Protein AF-A0A954ZF21-F1 (afdb_monomer_lite)

Sequence (123 aa):
MDEPILGNPDEYPSDAVLRRHLGRAM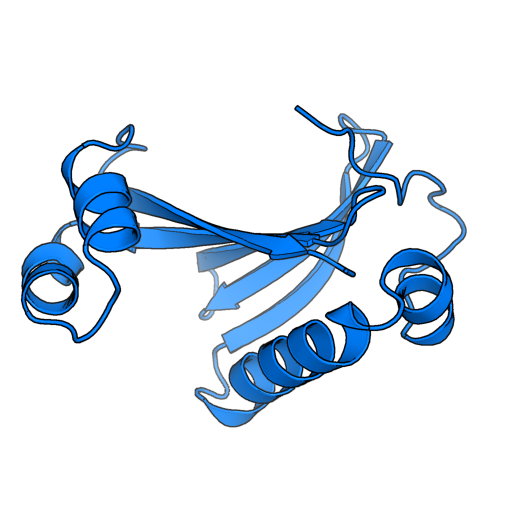ASWQALMKLIDEHDPALTGEWRYYKDGKRWLYKANHKKLTVCWATIYPRGFKTTCYFPDRAEKAIVDSALPKTYVDQYLRGPHFGKTRAITVDVRKL

Secondary structure (DSSP, 8-state):
-PPP----TTS---HHHHHHHHGGGHHHHHHHHHHHHHH-TTEEEEEEEETTTTEEEEEEEETTEEEEEEEEETTEEEEEEEEEGGGHHHHHTSSS-HHHHHHHHHSPPBTTEEEEEEEEE--

pLDDT: mean 93.99, std 5.17, range [56.22, 97.88]

Structure (mmCIF, N/CA/C/O backbone):
data_AF-A0A954ZF21-F1
#
_entry.id   AF-A0A954ZF21-F1
#
loop_
_atom_site.group_PDB
_atom_site.id
_atom_site.type_symbol
_atom_site.label_atom_id
_atom_site.label_alt_id
_atom_site.label_comp_id
_atom_site.label_asym_id
_atom_site.label_entity_id
_atom_site.label_seq_id
_atom_site.pdbx_PDB_ins_code
_atom_site.Cartn_x
_atom_site.Cartn_y
_atom_site.Cartn_z
_atom_site.occupancy
_atom_site.B_iso_or_equiv
_atom_site.auth_seq_id
_atom_site.auth_comp_id
_atom_site.auth_asym_id
_atom_site.auth_atom_id
_atom_site.pdbx_PDB_model_num
ATOM 1 N N . MET A 1 1 ? 4.849 -16.495 -0.221 1.00 56.22 1 MET A N 1
ATOM 2 C CA . MET A 1 1 ? 4.228 -15.187 -0.520 1.00 56.22 1 MET A CA 1
ATOM 3 C C . MET A 1 1 ? 4.908 -14.694 -1.779 1.00 56.22 1 MET A C 1
ATOM 5 O O . MET A 1 1 ? 6.127 -14.721 -1.785 1.00 56.22 1 MET A O 1
ATOM 9 N N . ASP A 1 2 ? 4.170 -14.347 -2.833 1.00 73.69 2 ASP A N 1
ATOM 10 C CA . ASP A 1 2 ? 4.808 -13.881 -4.071 1.00 73.69 2 ASP A CA 1
ATOM 11 C C . ASP A 1 2 ? 5.618 -12.605 -3.804 1.00 73.69 2 ASP A C 1
ATOM 13 O O . ASP A 1 2 ? 5.126 -11.679 -3.150 1.00 73.69 2 ASP A O 1
ATOM 17 N N . GLU A 1 3 ? 6.863 -12.582 -4.275 1.00 84.94 3 GLU A N 1
ATOM 18 C CA . GLU A 1 3 ? 7.789 -11.479 -4.027 1.00 84.94 3 GLU A CA 1
ATOM 19 C C . GLU A 1 3 ? 7.431 -10.240 -4.863 1.00 84.94 3 GLU A C 1
ATOM 21 O O . GLU A 1 3 ? 7.031 -10.374 -6.024 1.00 84.94 3 GLU A O 1
ATOM 26 N N . PRO A 1 4 ? 7.567 -9.019 -4.308 1.00 91.00 4 PRO A N 1
ATOM 27 C CA . PRO A 1 4 ? 7.421 -7.798 -5.089 1.00 91.00 4 PRO A CA 1
ATOM 28 C C . PRO A 1 4 ? 8.439 -7.720 -6.234 1.00 91.00 4 PRO A C 1
ATOM 30 O O . PRO A 1 4 ? 9.605 -8.048 -6.041 1.00 91.00 4 PRO A O 1
ATOM 33 N N . ILE A 1 5 ? 8.013 -7.243 -7.406 1.00 94.81 5 ILE A N 1
ATOM 34 C CA . ILE A 1 5 ? 8.817 -7.305 -8.648 1.00 94.81 5 ILE A CA 1
ATOM 35 C C . ILE A 1 5 ? 9.439 -5.982 -9.088 1.00 94.81 5 ILE A C 1
ATOM 37 O O . ILE A 1 5 ? 10.242 -5.958 -10.016 1.00 94.81 5 ILE A O 1
ATOM 41 N N . LEU A 1 6 ? 9.099 -4.874 -8.433 1.00 96.50 6 LEU A N 1
ATOM 42 C CA . LEU A 1 6 ? 9.657 -3.561 -8.756 1.00 96.50 6 LEU A CA 1
ATOM 43 C C . LEU A 1 6 ? 10.969 -3.338 -7.995 1.00 96.50 6 LEU A C 1
ATOM 45 O O . LEU A 1 6 ? 11.004 -2.599 -7.014 1.00 96.50 6 LEU A O 1
ATOM 49 N N . GLY A 1 7 ? 12.028 -4.033 -8.411 1.00 95.75 7 GLY A N 1
ATOM 50 C CA . GLY A 1 7 ? 13.322 -4.044 -7.713 1.00 95.75 7 GLY A CA 1
ATOM 51 C C . GLY A 1 7 ? 14.385 -3.090 -8.262 1.00 95.75 7 GLY A C 1
ATOM 52 O O . GLY A 1 7 ? 15.377 -2.840 -7.587 1.00 95.75 7 GLY A O 1
ATOM 53 N N . ASN A 1 8 ? 14.205 -2.556 -9.473 1.00 96.12 8 ASN A N 1
ATOM 54 C CA . ASN A 1 8 ? 15.196 -1.685 -10.100 1.00 96.12 8 ASN A CA 1
ATOM 55 C C . ASN A 1 8 ? 15.074 -0.239 -9.566 1.00 96.12 8 ASN A C 1
ATOM 57 O O . ASN A 1 8 ? 14.065 0.407 -9.860 1.00 96.12 8 ASN A O 1
ATOM 61 N N . PRO A 1 9 ? 16.058 0.300 -8.817 1.00 96.25 9 PRO A N 1
ATOM 62 C CA . PRO A 1 9 ? 16.011 1.681 -8.325 1.00 96.25 9 PRO A CA 1
ATOM 63 C C . PRO A 1 9 ? 16.017 2.730 -9.444 1.00 96.25 9 PRO A C 1
ATOM 65 O O . PRO A 1 9 ? 15.541 3.838 -9.218 1.00 96.25 9 PRO A O 1
ATOM 68 N N . ASP A 1 10 ? 16.504 2.382 -10.637 1.00 97.12 10 ASP A N 1
ATOM 69 C CA . ASP A 1 10 ? 16.615 3.303 -11.773 1.00 97.12 10 ASP A CA 1
ATOM 70 C C . ASP A 1 10 ? 15.371 3.280 -12.683 1.00 97.12 10 ASP A C 1
ATOM 72 O O . ASP A 1 10 ? 15.243 4.101 -13.590 1.00 97.12 10 ASP A O 1
ATOM 76 N N . GLU A 1 11 ? 14.417 2.371 -12.442 1.00 97.31 11 GLU A N 1
ATOM 77 C CA . GLU A 1 11 ? 13.139 2.319 -13.162 1.00 97.31 11 GLU A CA 1
ATOM 78 C C . GLU A 1 11 ? 11.997 2.775 -12.245 1.00 97.31 11 GLU A C 1
ATOM 80 O O . GLU A 1 11 ? 11.433 1.996 -11.475 1.00 97.31 11 GLU A O 1
ATOM 85 N N . TYR A 1 12 ? 11.648 4.062 -12.328 1.00 97.81 12 TYR A N 1
ATOM 86 C CA . TYR A 1 12 ? 10.526 4.616 -11.569 1.00 97.81 12 TYR A CA 1
ATOM 87 C C . TYR A 1 12 ? 9.203 3.927 -11.961 1.00 97.81 12 TYR A C 1
ATOM 89 O O . TYR A 1 12 ? 8.937 3.838 -13.164 1.00 97.81 12 TYR A O 1
ATOM 97 N N . PRO A 1 13 ? 8.333 3.518 -11.010 1.00 97.81 13 PRO A N 1
ATOM 98 C CA . PRO A 1 13 ? 7.058 2.830 -11.276 1.00 97.81 13 PRO A CA 1
ATOM 99 C C . PRO A 1 13 ? 5.967 3.689 -11.947 1.00 97.81 13 PRO A C 1
ATOM 101 O O . PRO A 1 13 ? 4.871 3.881 -11.423 1.00 97.81 13 PRO A O 1
ATOM 104 N N . SER A 1 14 ? 6.255 4.206 -13.136 1.00 96.81 14 SER A N 1
ATOM 105 C CA . SER A 1 14 ? 5.303 4.930 -13.977 1.00 96.81 14 SER A CA 1
ATOM 106 C C . SER A 1 14 ? 4.162 4.029 -14.455 1.00 96.81 14 SER A C 1
ATOM 108 O O . SER A 1 14 ? 4.298 2.807 -14.517 1.00 96.81 14 SER A O 1
ATOM 110 N N . ASP A 1 15 ? 3.068 4.626 -14.924 1.00 95.81 15 ASP A N 1
ATOM 111 C CA . ASP A 1 15 ? 1.952 3.902 -15.547 1.00 95.81 15 ASP A CA 1
ATOM 112 C C . ASP A 1 15 ? 2.393 2.939 -16.660 1.00 95.81 15 ASP A C 1
ATOM 114 O O . ASP A 1 15 ? 1.821 1.860 -16.816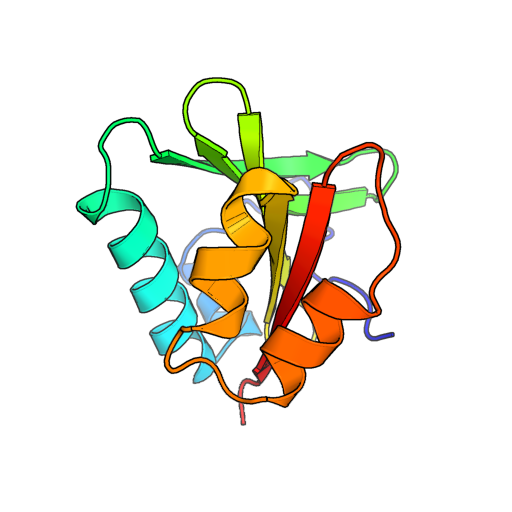 1.00 95.81 15 ASP A O 1
ATOM 118 N N . ALA A 1 16 ? 3.428 3.294 -17.426 1.00 96.00 16 ALA A N 1
ATOM 119 C CA . ALA A 1 16 ? 3.989 2.427 -18.457 1.00 96.00 16 ALA A CA 1
ATOM 120 C C . ALA A 1 16 ? 4.698 1.192 -17.868 1.00 96.00 16 ALA A C 1
ATOM 122 O O . ALA A 1 16 ? 4.596 0.100 -18.426 1.00 96.00 16 ALA A O 1
ATOM 123 N N . VAL A 1 17 ? 5.400 1.335 -16.738 1.00 97.06 17 VAL A N 1
ATOM 124 C CA . VAL A 1 17 ? 5.966 0.204 -15.976 1.00 97.06 17 VAL A CA 1
ATOM 125 C C . VAL A 1 17 ? 4.845 -0.652 -15.400 1.00 97.06 17 VAL A C 1
ATOM 127 O O . VAL A 1 17 ? 4.794 -1.857 -15.633 1.00 97.06 17 VAL A O 1
ATOM 130 N N . LEU A 1 18 ? 3.897 -0.030 -14.703 1.00 97.31 18 LEU A N 1
ATOM 131 C CA . LEU A 1 18 ? 2.816 -0.738 -14.024 1.00 97.31 18 LEU A CA 1
ATOM 132 C C . LEU A 1 18 ? 1.950 -1.528 -15.005 1.00 97.31 18 LEU A C 1
ATOM 134 O O . LEU A 1 18 ? 1.651 -2.690 -14.743 1.00 97.31 18 LEU A O 1
ATOM 138 N N . ARG A 1 19 ? 1.627 -0.966 -16.176 1.00 96.00 19 ARG A N 1
ATOM 139 C CA . ARG A 1 19 ? 0.843 -1.654 -17.212 1.00 96.00 19 ARG A CA 1
ATOM 140 C C . ARG A 1 19 ? 1.513 -2.942 -17.705 1.00 96.00 19 ARG A C 1
ATOM 142 O O . ARG A 1 19 ? 0.812 -3.933 -17.907 1.00 96.00 19 ARG A O 1
ATOM 149 N N . ARG A 1 20 ? 2.849 -2.964 -17.833 1.00 94.44 20 ARG A N 1
ATOM 150 C CA . ARG A 1 20 ? 3.622 -4.166 -18.218 1.00 94.44 20 ARG A CA 1
ATOM 151 C C . ARG A 1 20 ? 3.465 -5.302 -17.202 1.00 94.44 20 ARG A C 1
ATOM 153 O O . ARG A 1 20 ? 3.418 -6.469 -17.581 1.00 94.44 20 ARG A O 1
ATOM 160 N N . HIS A 1 21 ? 3.354 -4.968 -15.919 1.00 95.06 21 HIS A N 1
ATOM 161 C CA . HIS A 1 21 ? 3.265 -5.953 -14.842 1.00 95.06 21 HIS A CA 1
ATOM 162 C C . HIS A 1 21 ? 1.827 -6.353 -14.497 1.00 95.06 21 HIS A C 1
ATOM 164 O O . HIS A 1 21 ? 1.549 -7.539 -14.278 1.00 95.06 21 HIS A O 1
ATOM 170 N N . LEU A 1 22 ? 0.922 -5.374 -14.462 1.00 95.81 22 LEU A N 1
ATOM 171 C CA . LEU A 1 22 ? -0.440 -5.512 -13.956 1.00 95.81 22 LEU A CA 1
ATOM 172 C C . LEU A 1 22 ? -1.454 -5.964 -14.999 1.00 95.81 22 LEU A C 1
ATOM 174 O O . LEU A 1 22 ? -2.487 -6.486 -14.597 1.00 95.81 22 LEU A O 1
ATOM 178 N N . GLY A 1 23 ? -1.209 -5.790 -16.302 1.00 93.44 23 GLY A N 1
ATOM 179 C CA . GLY A 1 23 ? -2.177 -6.180 -17.333 1.00 93.44 23 GLY A CA 1
ATOM 180 C C . GLY A 1 23 ? -3.591 -5.670 -17.017 1.00 93.44 23 GLY A C 1
ATOM 181 O O . GLY A 1 23 ? -3.792 -4.472 -16.821 1.00 93.44 23 GLY A O 1
ATOM 182 N N . ARG A 1 24 ? -4.565 -6.583 -16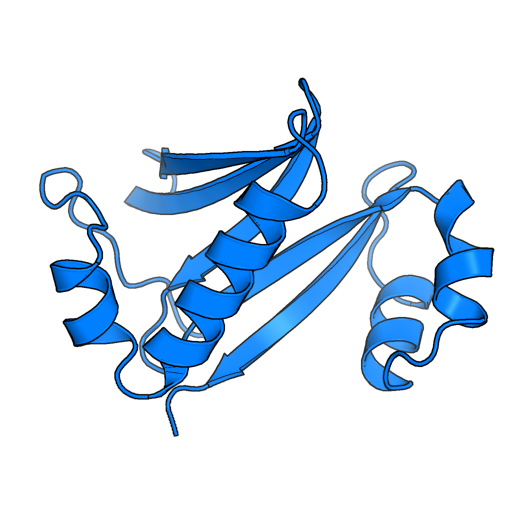.891 1.00 93.38 24 ARG A N 1
ATOM 183 C CA . ARG A 1 24 ? -5.968 -6.261 -16.557 1.00 93.38 24 ARG A CA 1
ATOM 184 C C . ARG A 1 24 ? -6.152 -5.594 -15.191 1.00 93.38 24 ARG A C 1
ATOM 186 O O . ARG A 1 24 ? -7.020 -4.737 -15.054 1.00 93.38 24 ARG A O 1
ATOM 193 N N . ALA A 1 25 ? -5.306 -5.911 -14.208 1.00 96.31 25 ALA A N 1
ATOM 194 C CA . ALA A 1 25 ? -5.359 -5.277 -12.888 1.00 96.31 25 ALA A CA 1
ATOM 195 C C . ALA A 1 25 ? -4.971 -3.788 -12.919 1.00 96.31 25 ALA A C 1
ATOM 197 O O . ALA A 1 25 ? -5.197 -3.087 -11.934 1.00 96.31 25 ALA A O 1
ATOM 198 N N . MET A 1 26 ? -4.433 -3.277 -14.037 1.00 97.06 26 MET A N 1
ATOM 199 C CA . MET A 1 26 ? -4.143 -1.850 -14.190 1.00 97.06 26 MET A CA 1
ATOM 200 C C . MET A 1 26 ? -5.406 -0.990 -14.035 1.00 97.06 26 MET A C 1
ATOM 202 O O . MET A 1 26 ? -5.329 0.091 -13.464 1.00 97.06 26 MET A O 1
ATOM 206 N N . ALA A 1 27 ? -6.576 -1.476 -14.466 1.00 96.44 27 ALA A N 1
ATOM 207 C CA . ALA A 1 27 ? -7.834 -0.748 -14.289 1.00 96.44 27 ALA A CA 1
ATOM 208 C C . ALA A 1 27 ? -8.184 -0.564 -12.801 1.00 96.44 27 ALA A C 1
ATOM 210 O O . ALA A 1 27 ? -8.530 0.533 -12.368 1.00 96.44 27 ALA A O 1
ATOM 211 N N . SER A 1 28 ? -8.029 -1.618 -11.993 1.00 97.25 28 SER A N 1
ATOM 212 C CA . SER A 1 28 ? -8.229 -1.549 -10.541 1.00 97.25 28 SER A CA 1
ATOM 213 C C . SER A 1 28 ? -7.181 -0.680 -9.849 1.00 97.25 28 SER A C 1
ATOM 215 O O . SER A 1 28 ? -7.503 0.020 -8.895 1.00 97.25 28 SER A O 1
ATOM 217 N N . TRP A 1 29 ? -5.939 -0.693 -10.340 1.00 97.38 29 TRP A N 1
ATOM 218 C CA . TRP A 1 29 ? -4.895 0.208 -9.858 1.00 97.38 29 TRP A CA 1
ATOM 219 C C . TRP A 1 29 ? -5.256 1.676 -10.110 1.00 97.38 29 TRP A C 1
ATOM 221 O O . TRP A 1 29 ? -5.223 2.483 -9.187 1.00 97.38 29 TRP A O 1
ATOM 231 N N . GLN A 1 30 ? -5.672 2.021 -11.329 1.00 96.38 30 GLN A N 1
ATOM 232 C CA . GLN A 1 30 ? -6.090 3.383 -11.667 1.00 96.38 30 GLN A CA 1
ATOM 233 C C . GLN A 1 30 ? -7.319 3.824 -10.866 1.00 96.38 30 GLN A C 1
ATOM 235 O O . GLN A 1 30 ? -7.374 4.967 -10.423 1.00 96.38 30 GLN A O 1
ATOM 240 N N . ALA A 1 31 ? -8.271 2.919 -10.617 1.00 95.50 31 ALA A N 1
ATOM 241 C CA . ALA A 1 31 ? -9.408 3.199 -9.745 1.00 95.50 31 ALA A CA 1
ATOM 242 C C . ALA A 1 31 ? -8.974 3.496 -8.298 1.00 95.50 31 ALA A C 1
ATOM 244 O O . ALA A 1 31 ? -9.519 4.405 -7.677 1.00 95.50 31 ALA A O 1
ATOM 245 N N . LEU A 1 32 ? -7.971 2.778 -7.775 1.00 94.25 32 LEU A N 1
ATOM 246 C CA . LEU A 1 32 ? -7.388 3.063 -6.462 1.00 94.25 32 LEU A CA 1
ATOM 247 C C . LEU A 1 32 ? -6.698 4.435 -6.431 1.00 94.25 32 LEU A C 1
ATOM 249 O O . LEU A 1 32 ? -6.906 5.179 -5.479 1.00 94.25 32 LEU A O 1
ATOM 253 N N . MET A 1 33 ? -5.907 4.780 -7.454 1.00 94.56 33 MET A N 1
ATOM 254 C CA . MET A 1 33 ? -5.249 6.095 -7.531 1.00 94.56 33 MET A CA 1
ATOM 255 C C . MET A 1 33 ? -6.283 7.221 -7.585 1.00 94.56 33 MET A C 1
ATOM 257 O O . MET A 1 33 ? -6.209 8.158 -6.802 1.00 94.56 33 MET A O 1
ATOM 261 N N . LYS A 1 34 ? -7.316 7.067 -8.421 1.00 93.50 34 LYS A N 1
ATOM 262 C CA . LYS A 1 34 ? -8.423 8.022 -8.518 1.00 93.50 34 LYS A CA 1
ATOM 263 C C . LYS A 1 34 ? -9.148 8.202 -7.182 1.00 93.50 34 LYS A C 1
ATOM 265 O O . LYS A 1 34 ? -9.435 9.325 -6.793 1.00 93.50 34 LYS A O 1
ATOM 270 N N . LEU A 1 35 ? -9.411 7.110 -6.459 1.00 90.62 35 LEU A N 1
ATOM 271 C CA . LEU A 1 35 ? -10.010 7.177 -5.124 1.00 90.62 35 LEU A CA 1
ATOM 272 C C . LEU A 1 35 ? -9.117 7.955 -4.148 1.00 90.62 35 LEU A C 1
ATOM 274 O O . LEU A 1 35 ? -9.625 8.742 -3.360 1.00 90.62 35 LEU A O 1
ATOM 278 N N . ILE A 1 36 ? -7.803 7.733 -4.193 1.00 90.56 36 ILE A N 1
ATOM 279 C CA . ILE A 1 36 ? -6.844 8.451 -3.347 1.00 90.56 36 ILE A CA 1
ATOM 280 C C . ILE A 1 36 ? -6.865 9.951 -3.655 1.00 90.56 36 ILE A C 1
ATOM 282 O O . ILE A 1 36 ? -6.948 10.746 -2.723 1.00 90.56 36 ILE A O 1
ATOM 286 N N . ASP A 1 37 ? -6.857 10.315 -4.937 1.00 87.81 37 ASP A N 1
ATOM 287 C CA . ASP A 1 37 ? -6.791 11.707 -5.385 1.00 87.81 37 ASP A CA 1
ATOM 288 C C . ASP A 1 37 ? -8.108 12.477 -5.159 1.00 87.81 37 ASP A C 1
ATOM 290 O O . ASP A 1 37 ? -8.085 13.670 -4.860 1.00 87.81 37 ASP A O 1
ATOM 294 N N . GLU A 1 38 ? -9.265 11.820 -5.296 1.00 90.75 38 GLU A N 1
ATOM 295 C CA . GLU A 1 38 ? -10.579 12.484 -5.245 1.00 90.75 38 GLU A CA 1
ATOM 296 C C . GLU A 1 38 ? -11.228 12.498 -3.854 1.00 90.75 38 GLU A C 1
ATOM 298 O O . GLU A 1 38 ? -12.125 13.306 -3.611 1.00 90.75 38 GLU A O 1
ATOM 303 N N . HIS A 1 39 ? -10.836 11.603 -2.939 1.00 85.44 39 HIS A N 1
ATOM 304 C CA . HIS A 1 39 ? -11.590 11.406 -1.696 1.00 85.44 39 HIS A CA 1
ATOM 305 C C . HIS A 1 39 ? -11.308 12.458 -0.617 1.00 85.44 39 HIS A C 1
ATOM 307 O O . HIS A 1 39 ? -12.233 12.931 0.042 1.00 85.44 39 HIS A O 1
ATOM 313 N N . ASP A 1 40 ? -10.042 12.813 -0.409 1.00 86.50 40 ASP A N 1
ATOM 314 C CA . ASP A 1 40 ? -9.629 13.805 0.586 1.00 86.50 40 ASP A CA 1
ATOM 315 C C . ASP A 1 40 ? -8.331 14.474 0.107 1.00 86.50 40 ASP A C 1
ATOM 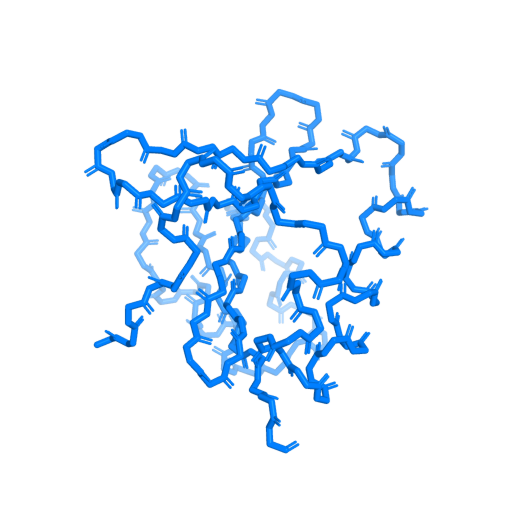317 O O . ASP A 1 40 ? -7.340 13.770 -0.062 1.00 86.50 40 ASP A O 1
ATOM 321 N N . PRO A 1 41 ? -8.270 15.811 -0.051 1.00 87.81 41 PRO A N 1
ATOM 322 C CA . PRO A 1 41 ? -7.040 16.514 -0.431 1.00 87.81 41 PRO A CA 1
ATOM 323 C C . PRO A 1 41 ? -5.850 16.277 0.515 1.00 87.81 41 PRO A C 1
ATOM 325 O O . PRO A 1 41 ? -4.701 16.534 0.158 1.00 87.81 41 PRO A O 1
ATOM 328 N N . ALA A 1 42 ? -6.106 15.835 1.750 1.00 91.69 42 ALA A N 1
ATOM 329 C CA . ALA A 1 42 ? -5.074 15.463 2.711 1.00 91.69 42 ALA A CA 1
ATOM 330 C C . ALA A 1 42 ? -4.556 14.027 2.532 1.00 91.69 42 ALA A C 1
ATOM 332 O O . ALA A 1 42 ? -3.570 13.662 3.185 1.00 91.69 42 ALA A O 1
ATOM 333 N N . LEU A 1 43 ? -5.215 13.215 1.705 1.00 92.88 43 LEU A N 1
ATOM 334 C CA . LEU A 1 43 ? -4.767 11.896 1.295 1.00 92.88 43 LEU A CA 1
ATOM 335 C C . LEU A 1 43 ? -3.874 12.048 0.061 1.00 92.88 43 LEU A C 1
ATOM 337 O O . LEU A 1 43 ? -4.300 12.519 -0.985 1.00 92.88 43 LEU A O 1
ATOM 341 N N . THR A 1 44 ? -2.609 11.674 0.192 1.00 93.25 44 THR A N 1
ATOM 342 C CA . THR A 1 44 ? -1.631 11.756 -0.895 1.00 93.25 44 THR A CA 1
ATOM 343 C C . THR A 1 44 ? -0.916 10.433 -1.053 1.00 93.25 44 THR A C 1
ATOM 345 O O . THR A 1 44 ? -0.753 9.680 -0.088 1.00 93.25 44 THR A O 1
ATOM 348 N N . GLY A 1 45 ? -0.469 10.142 -2.270 1.00 93.56 45 GLY A N 1
ATOM 349 C CA . GLY A 1 45 ? 0.268 8.926 -2.555 1.00 93.56 45 GLY A CA 1
ATOM 350 C C . GLY A 1 45 ? 1.574 9.167 -3.289 1.00 93.56 45 GLY A C 1
ATOM 351 O O . GLY A 1 45 ? 1.704 10.084 -4.094 1.00 93.56 45 GLY A O 1
ATOM 352 N N . GLU A 1 46 ? 2.564 8.337 -2.988 1.00 95.06 46 GLU A N 1
ATOM 353 C CA . GLU A 1 46 ? 3.903 8.433 -3.558 1.00 95.06 46 GLU A CA 1
ATOM 354 C C . GLU A 1 46 ? 4.545 7.049 -3.695 1.00 95.06 46 GLU A C 1
ATOM 356 O O . GLU A 1 46 ? 4.334 6.150 -2.878 1.00 95.06 46 GLU A O 1
ATOM 361 N N . TRP A 1 47 ? 5.388 6.891 -4.712 1.00 97.44 47 TRP A N 1
ATOM 362 C CA . TRP A 1 47 ? 6.304 5.760 -4.808 1.00 97.44 47 TRP A CA 1
ATOM 363 C C . TRP A 1 47 ? 7.575 6.050 -4.018 1.00 97.44 47 TRP A C 1
ATOM 365 O O . TRP A 1 47 ? 8.209 7.088 -4.207 1.00 97.44 47 TRP A O 1
ATOM 375 N N . ARG A 1 48 ? 7.985 5.107 -3.168 1.00 96.94 48 ARG A N 1
ATOM 376 C CA . ARG A 1 48 ? 9.256 5.166 -2.441 1.00 96.94 48 ARG A CA 1
ATOM 377 C C . ARG A 1 48 ? 10.074 3.908 -2.664 1.00 96.94 48 ARG A C 1
ATOM 379 O O . ARG A 1 48 ? 9.551 2.798 -2.579 1.00 96.94 48 ARG A O 1
ATOM 386 N N . TYR A 1 49 ? 1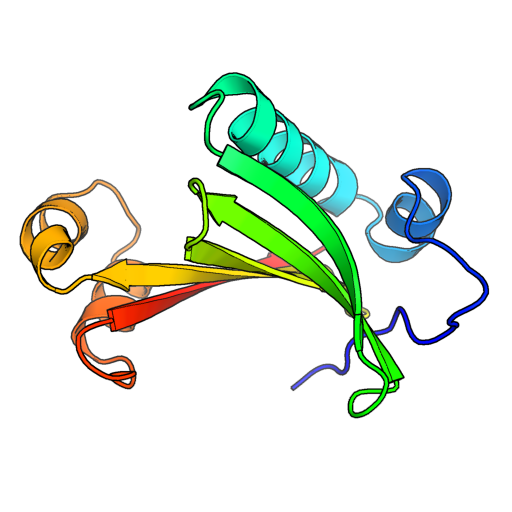1.368 4.094 -2.905 1.00 97.12 49 TYR A N 1
ATOM 387 C CA . TYR A 1 49 ? 12.321 2.997 -2.979 1.00 97.12 49 TYR A CA 1
ATOM 388 C C . TYR A 1 49 ? 12.901 2.693 -1.595 1.00 97.12 49 TYR A C 1
ATOM 390 O O . TYR A 1 49 ? 13.519 3.546 -0.955 1.00 97.12 49 TYR A O 1
ATOM 398 N N . TYR A 1 50 ? 12.709 1.459 -1.144 1.00 94.62 50 TYR A N 1
ATOM 399 C CA . TYR A 1 50 ? 13.194 0.939 0.128 1.00 94.62 50 TYR A CA 1
ATOM 400 C C . TYR A 1 50 ? 14.507 0.195 -0.097 1.00 94.62 50 TYR A C 1
ATOM 402 O O . TYR A 1 50 ? 14.535 -0.814 -0.800 1.00 94.62 50 TYR A O 1
ATOM 410 N N . LYS A 1 51 ? 15.608 0.705 0.471 1.00 94.31 51 LYS A N 1
ATOM 411 C CA . LYS A 1 51 ? 16.963 0.155 0.263 1.00 94.31 51 LYS A CA 1
ATOM 412 C C . LYS A 1 51 ? 17.168 -1.203 0.935 1.00 94.31 51 LYS A C 1
ATOM 414 O O . LYS A 1 51 ? 17.857 -2.050 0.381 1.00 94.31 51 LYS A O 1
ATOM 419 N N . ASP A 1 52 ? 16.563 -1.398 2.100 1.00 91.31 52 ASP A N 1
ATOM 420 C CA . ASP A 1 52 ? 16.551 -2.649 2.864 1.00 91.31 52 ASP A CA 1
ATOM 421 C C . ASP A 1 52 ? 15.819 -3.763 2.106 1.00 91.31 52 ASP A C 1
ATOM 423 O O . ASP A 1 52 ? 16.330 -4.871 1.965 1.00 91.31 52 ASP A O 1
ATOM 427 N N . GLY A 1 53 ? 14.657 -3.443 1.536 1.00 88.31 53 GLY A N 1
ATOM 428 C CA . GLY A 1 53 ? 13.886 -4.363 0.707 1.00 88.31 53 GLY A CA 1
ATOM 429 C C . GLY A 1 53 ? 14.352 -4.447 -0.748 1.00 88.31 53 GLY A C 1
ATOM 430 O O . GLY A 1 53 ? 13.879 -5.335 -1.459 1.00 88.31 53 GLY A O 1
ATOM 431 N N . LYS A 1 54 ? 15.217 -3.524 -1.194 1.00 94.44 54 LYS A N 1
ATOM 432 C CA . LYS A 1 54 ? 15.574 -3.267 -2.602 1.00 94.44 54 LYS A CA 1
ATOM 433 C C . LYS A 1 54 ? 14.351 -3.264 -3.522 1.00 94.44 54 LYS A C 1
ATOM 435 O O . LYS A 1 54 ? 14.285 -4.015 -4.491 1.00 94.44 54 LYS A O 1
ATOM 440 N N . ARG A 1 55 ? 13.327 -2.494 -3.144 1.00 95.75 55 ARG A N 1
ATOM 441 C CA . ARG A 1 55 ? 12.038 -2.495 -3.847 1.00 95.75 55 ARG A CA 1
ATOM 442 C C . ARG A 1 55 ? 11.315 -1.165 -3.772 1.00 95.75 55 ARG A C 1
ATOM 444 O O . ARG A 1 55 ? 11.363 -0.475 -2.754 1.00 95.75 55 ARG A O 1
ATOM 451 N N . TRP A 1 56 ? 10.571 -0.866 -4.823 1.00 97.81 56 TRP A N 1
ATOM 452 C CA . TRP A 1 56 ? 9.572 0.187 -4.823 1.00 97.81 56 TRP A CA 1
ATOM 453 C C . TRP A 1 56 ? 8.301 -0.269 -4.115 1.00 97.81 56 TRP A C 1
ATOM 455 O O . TRP A 1 56 ? 7.759 -1.337 -4.406 1.00 97.81 56 TRP A O 1
ATOM 465 N N . LEU A 1 57 ? 7.808 0.576 -3.214 1.00 97.00 57 LEU A N 1
ATOM 466 C CA . LEU A 1 57 ? 6.507 0.444 -2.573 1.00 97.00 57 LEU A CA 1
ATOM 467 C C . LEU A 1 57 ? 5.720 1.726 -2.800 1.00 97.00 57 LEU A C 1
ATOM 469 O O . LEU A 1 57 ? 6.268 2.827 -2.694 1.00 97.00 57 LEU A O 1
ATOM 473 N N . TYR A 1 58 ? 4.435 1.577 -3.085 1.00 97.44 58 TYR A N 1
ATOM 474 C CA . TYR A 1 58 ? 3.535 2.712 -3.093 1.00 97.44 58 TYR A CA 1
ATOM 475 C C . TYR A 1 58 ? 3.051 2.959 -1.673 1.00 97.44 58 TYR A C 1
ATOM 477 O O . TYR A 1 58 ? 2.718 2.022 -0.942 1.00 97.44 58 TYR A O 1
ATOM 485 N N . LYS A 1 59 ? 3.015 4.225 -1.290 1.00 95.81 59 LYS A N 1
ATOM 486 C CA . LYS A 1 59 ? 2.675 4.682 0.044 1.00 95.81 59 LYS A CA 1
ATOM 487 C C . LYS A 1 59 ? 1.568 5.716 -0.060 1.00 95.81 59 LYS A C 1
ATOM 489 O O . LYS A 1 59 ? 1.785 6.751 -0.675 1.00 95.81 59 LYS A O 1
ATOM 494 N N . ALA A 1 60 ? 0.434 5.466 0.586 1.00 95.81 60 ALA A N 1
ATOM 495 C CA . ALA A 1 60 ? -0.623 6.454 0.769 1.00 95.81 60 ALA A CA 1
ATOM 496 C C . ALA A 1 60 ? -0.570 7.010 2.197 1.00 95.81 60 ALA A C 1
ATOM 498 O O . ALA A 1 60 ? -0.566 6.251 3.175 1.00 95.81 60 ALA A O 1
ATOM 499 N N . ASN A 1 61 ? -0.537 8.332 2.328 1.00 94.88 61 ASN A N 1
ATOM 500 C CA . ASN A 1 61 ? -0.525 9.037 3.601 1.00 94.88 61 ASN A CA 1
ATOM 501 C C . ASN A 1 61 ? -1.752 9.934 3.730 1.00 94.88 61 ASN A C 1
ATOM 503 O O . ASN A 1 61 ? -2.063 10.689 2.820 1.00 94.88 61 ASN A O 1
ATOM 507 N N . HIS A 1 62 ? -2.383 9.924 4.900 1.00 93.00 62 HIS A N 1
ATOM 508 C CA . HIS A 1 62 ? -3.281 10.987 5.325 1.00 93.00 62 HIS A CA 1
ATOM 509 C C . HIS A 1 62 ? -2.497 11.960 6.204 1.00 93.00 62 HIS A C 1
ATOM 511 O O . HIS A 1 62 ? -2.062 11.614 7.310 1.00 93.00 62 HIS A O 1
ATOM 517 N N . LYS A 1 63 ? -2.247 13.172 5.703 1.00 91.31 63 LYS A N 1
ATOM 518 C CA . LYS A 1 63 ? -1.323 14.138 6.320 1.00 91.31 63 LYS A CA 1
ATOM 519 C C . LYS A 1 63 ? 0.060 13.504 6.556 1.00 91.31 63 LYS A C 1
ATOM 521 O O . LYS A 1 63 ? 0.799 13.245 5.616 1.00 91.31 63 LYS A O 1
ATOM 526 N N . LYS A 1 64 ? 0.430 13.254 7.818 1.00 89.25 64 LYS A N 1
ATOM 527 C CA . LYS A 1 64 ? 1.719 12.649 8.209 1.00 89.25 64 LYS A CA 1
ATOM 528 C C . LYS A 1 64 ? 1.624 11.145 8.491 1.00 89.25 64 LYS A C 1
ATOM 530 O O . LYS A 1 64 ? 2.646 10.518 8.754 1.00 89.25 64 LYS A O 1
ATOM 535 N N . LEU A 1 65 ? 0.418 10.578 8.481 1.00 90.94 65 LEU A N 1
ATOM 536 C CA . LEU A 1 65 ? 0.165 9.191 8.854 1.00 90.94 65 LEU A CA 1
ATOM 537 C C . LEU A 1 65 ? 0.046 8.326 7.612 1.00 90.94 65 LEU A C 1
ATOM 539 O O . LEU A 1 65 ? -0.740 8.617 6.720 1.00 90.94 65 LEU A O 1
ATOM 543 N N . THR A 1 66 ? 0.792 7.233 7.575 1.00 92.88 66 THR A N 1
ATOM 544 C CA . THR A 1 66 ? 0.665 6.245 6.506 1.00 92.88 66 THR A CA 1
ATOM 545 C C . THR A 1 66 ? -0.570 5.403 6.735 1.00 92.88 66 THR A C 1
ATOM 547 O O . THR A 1 66 ? -0.666 4.716 7.749 1.00 92.88 66 THR A O 1
ATOM 550 N N . VAL A 1 67 ? -1.505 5.470 5.794 1.00 93.75 67 VAL A N 1
ATOM 551 C CA . VAL A 1 67 ? -2.786 4.767 5.892 1.00 93.75 67 VAL A CA 1
ATOM 552 C C . VAL A 1 67 ? -2.817 3.524 5.027 1.00 93.75 67 VAL A C 1
ATOM 554 O O . VAL A 1 67 ? -3.458 2.564 5.432 1.00 93.75 67 VAL A O 1
ATOM 557 N N . CYS A 1 68 ? -2.086 3.485 3.908 1.00 95.50 68 CYS A N 1
ATOM 558 C CA . CYS A 1 68 ? -1.961 2.273 3.105 1.00 95.50 68 CYS A CA 1
ATOM 559 C C . CYS A 1 68 ? -0.571 2.119 2.478 1.00 95.50 68 CYS A C 1
ATOM 561 O O . CYS A 1 68 ? 0.095 3.102 2.148 1.00 95.50 68 CYS A O 1
ATOM 563 N N . TRP A 1 69 ? -0.178 0.871 2.243 1.00 95.88 69 TRP A N 1
ATOM 564 C CA . TRP A 1 69 ? 0.879 0.505 1.300 1.00 95.88 69 TRP A CA 1
ATOM 565 C C . TRP A 1 69 ? 0.288 -0.237 0.116 1.00 95.88 69 TRP A C 1
ATOM 567 O O . TRP A 1 69 ? -0.756 -0.882 0.244 1.00 95.88 69 TRP A O 1
ATOM 577 N N . ALA A 1 70 ? 0.992 -0.225 -1.010 1.00 97.12 70 ALA A N 1
ATOM 578 C CA . ALA A 1 70 ? 0.778 -1.205 -2.057 1.00 97.12 70 ALA A CA 1
ATOM 579 C C . ALA A 1 70 ? 2.089 -1.744 -2.636 1.00 97.12 70 ALA A C 1
ATOM 581 O O . ALA A 1 70 ? 3.101 -1.044 -2.725 1.00 97.12 70 ALA A O 1
ATOM 582 N N . THR A 1 71 ? 2.055 -3.018 -3.018 1.00 96.38 71 THR A N 1
ATOM 583 C CA . THR A 1 71 ? 3.167 -3.748 -3.630 1.00 96.38 71 THR A CA 1
ATOM 584 C C . THR A 1 71 ? 2.702 -4.373 -4.937 1.00 96.38 71 THR A C 1
ATOM 586 O O . THR A 1 71 ? 1.604 -4.926 -5.011 1.00 96.38 71 THR A O 1
ATOM 589 N N . ILE A 1 72 ? 3.540 -4.314 -5.972 1.00 96.88 72 ILE A N 1
ATOM 590 C CA . ILE A 1 72 ? 3.292 -5.013 -7.240 1.00 96.88 72 ILE A CA 1
ATOM 591 C C . ILE A 1 72 ? 4.060 -6.325 -7.221 1.00 96.88 72 ILE A C 1
ATOM 593 O O . ILE A 1 72 ? 5.243 -6.340 -6.882 1.00 96.88 72 ILE A O 1
ATOM 597 N N . TYR A 1 73 ? 3.399 -7.410 -7.605 1.00 95.50 73 TYR A N 1
ATOM 598 C CA . TYR A 1 73 ? 3.954 -8.760 -7.627 1.00 95.50 73 TYR A CA 1
ATOM 599 C C . TYR A 1 73 ? 3.529 -9.481 -8.923 1.00 95.50 73 TYR A C 1
ATOM 601 O O . TYR A 1 73 ? 2.683 -8.966 -9.661 1.00 95.50 73 TYR A O 1
ATOM 609 N N . PRO A 1 74 ? 4.075 -10.668 -9.262 1.00 93.50 74 PRO A N 1
ATOM 610 C CA . PRO A 1 74 ? 3.868 -11.271 -10.576 1.00 93.50 74 PRO A CA 1
ATOM 611 C C . PRO A 1 74 ? 2.405 -11.482 -10.962 1.00 93.50 74 PRO A C 1
ATOM 613 O O . PRO A 1 74 ? 2.099 -11.446 -12.151 1.00 93.50 74 PRO A O 1
ATOM 616 N N . ARG A 1 75 ? 1.490 -11.689 -10.005 1.00 94.19 75 ARG A N 1
ATOM 617 C CA . ARG A 1 75 ? 0.073 -11.979 -10.290 1.00 94.19 75 ARG A CA 1
ATOM 618 C C . ARG A 1 75 ? -0.863 -10.792 -10.070 1.00 94.19 75 ARG A C 1
ATOM 620 O O . ARG A 1 75 ? -2.067 -10.974 -10.235 1.00 94.19 75 ARG A O 1
ATOM 627 N N . GLY A 1 76 ? -0.353 -9.602 -9.755 1.00 96.19 76 GLY A N 1
ATOM 628 C CA . GLY A 1 76 ? -1.175 -8.412 -9.542 1.00 96.19 76 GLY A CA 1
ATOM 629 C C . GLY A 1 76 ? -0.555 -7.436 -8.549 1.00 96.19 76 GLY A C 1
ATOM 630 O O . GLY A 1 76 ? 0.655 -7.216 -8.557 1.00 96.19 76 GLY A O 1
ATOM 631 N N . PHE A 1 77 ? -1.379 -6.852 -7.685 1.00 97.12 77 PHE A N 1
ATOM 632 C CA . PHE A 1 77 ? -0.904 -6.017 -6.588 1.00 97.12 77 PHE A CA 1
ATOM 633 C C . PHE A 1 77 ? -1.633 -6.330 -5.291 1.00 97.12 77 PHE A C 1
ATOM 635 O O . PHE A 1 77 ? -2.779 -6.776 -5.287 1.00 97.12 77 PHE A O 1
ATOM 642 N N . LYS A 1 78 ? -0.957 -6.078 -4.175 1.00 96.69 78 LYS A N 1
ATOM 643 C CA . LYS A 1 78 ? -1.576 -6.095 -2.853 1.00 96.69 78 LYS A CA 1
ATOM 644 C C . LYS A 1 78 ? -1.596 -4.688 -2.320 1.00 96.69 78 LYS A C 1
ATOM 646 O O . LYS A 1 78 ? -0.608 -3.975 -2.466 1.0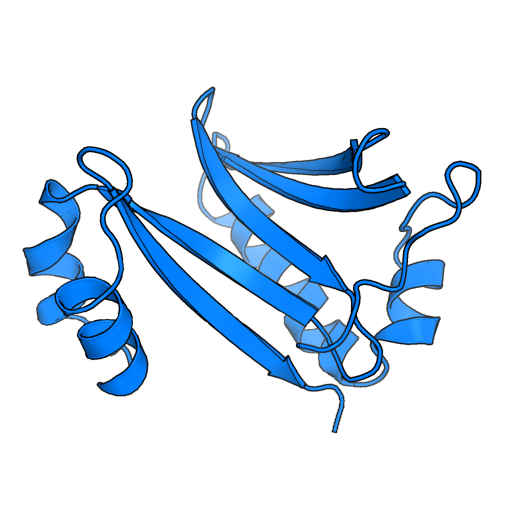0 96.69 78 LYS A O 1
ATOM 651 N N . THR A 1 79 ? -2.688 -4.309 -1.677 1.00 96.75 79 THR A N 1
ATOM 652 C CA . THR A 1 79 ? -2.736 -3.094 -0.873 1.00 96.75 79 THR A CA 1
ATOM 653 C C . THR A 1 79 ? -3.132 -3.435 0.550 1.00 96.75 79 THR A C 1
ATOM 655 O O . THR A 1 79 ? -4.067 -4.200 0.775 1.00 96.75 79 THR A O 1
ATOM 658 N N . THR A 1 80 ? -2.382 -2.904 1.506 1.00 96.31 80 THR A N 1
ATOM 659 C CA . THR A 1 80 ? -2.618 -3.086 2.935 1.00 96.31 80 THR A CA 1
ATOM 660 C C . THR A 1 80 ? -2.930 -1.731 3.531 1.00 96.31 80 THR A C 1
ATOM 662 O O . THR A 1 80 ? -2.074 -0.852 3.489 1.00 96.31 80 THR A O 1
ATOM 665 N N . CYS A 1 81 ? -4.123 -1.575 4.095 1.00 95.44 81 CYS A N 1
ATOM 666 C CA . CYS A 1 81 ? -4.560 -0.353 4.757 1.00 95.44 81 CYS A CA 1
ATOM 667 C C . CYS A 1 81 ? -4.693 -0.565 6.265 1.00 95.44 81 CYS A C 1
ATOM 669 O O . CYS A 1 81 ? -5.171 -1.613 6.705 1.00 95.44 81 CYS A O 1
ATOM 671 N N . TYR A 1 82 ? -4.273 0.425 7.049 1.00 95.38 82 TYR A N 1
ATOM 672 C CA . TYR A 1 82 ? -4.264 0.389 8.508 1.00 95.38 82 TYR A CA 1
ATOM 673 C C . TYR A 1 82 ? -5.397 1.222 9.077 1.00 95.38 82 TYR A C 1
ATOM 675 O O . TYR A 1 82 ? -5.579 2.390 8.733 1.00 95.38 82 TYR A O 1
ATOM 683 N N . PHE A 1 83 ? -6.114 0.625 10.016 1.00 95.19 83 PHE A N 1
ATOM 684 C CA . PHE A 1 83 ? -7.271 1.215 10.653 1.00 95.19 83 PHE A CA 1
ATOM 685 C C . PHE A 1 83 ? -7.057 1.244 12.167 1.00 95.19 83 PHE A C 1
ATOM 687 O O . PHE A 1 83 ? -6.649 0.233 12.747 1.00 95.19 83 PHE A O 1
ATOM 694 N N . PRO A 1 84 ? -7.312 2.385 12.828 1.00 94.62 84 PRO A N 1
ATOM 695 C CA . PRO A 1 84 ? -7.236 2.466 14.279 1.00 94.62 84 PRO A CA 1
ATOM 696 C C . PRO A 1 84 ? -8.400 1.710 14.933 1.00 94.62 84 PRO A C 1
ATOM 698 O O . PRO A 1 84 ? -9.444 1.527 14.311 1.00 94.62 84 PRO A O 1
ATOM 701 N N . ASP A 1 85 ? -8.275 1.348 16.209 1.00 94.69 85 ASP A N 1
ATOM 702 C CA . ASP A 1 85 ? -9.336 0.624 16.939 1.00 94.69 85 ASP A CA 1
ATOM 703 C C . ASP A 1 85 ? -10.678 1.367 16.969 1.00 94.69 85 ASP A C 1
ATOM 705 O O . ASP A 1 85 ? -11.741 0.761 16.896 1.00 94.69 85 ASP A O 1
ATOM 709 N N . ARG A 1 86 ? -10.646 2.706 16.969 1.00 95.25 86 ARG A N 1
ATOM 710 C CA . ARG A 1 86 ? -11.861 3.534 16.878 1.00 95.25 86 ARG A CA 1
ATOM 711 C C . ARG A 1 86 ? -12.661 3.333 15.581 1.00 95.25 86 ARG A C 1
ATOM 713 O O . ARG A 1 86 ? -13.800 3.775 15.513 1.00 95.25 86 ARG A O 1
ATOM 720 N N . ALA A 1 87 ? -12.065 2.727 14.552 1.00 94.62 87 ALA A N 1
ATOM 721 C CA . ALA A 1 87 ? -12.740 2.401 13.300 1.00 94.62 87 ALA A CA 1
ATOM 722 C C . ALA A 1 87 ? -13.464 1.044 13.348 1.00 94.62 87 ALA A C 1
ATOM 724 O O . ALA A 1 87 ? -14.205 0.744 12.417 1.00 94.62 87 ALA A O 1
ATOM 725 N N . GLU A 1 88 ? -13.294 0.242 14.409 1.00 96.25 88 GLU A N 1
ATOM 726 C CA . GLU A 1 88 ? -13.841 -1.118 14.500 1.00 96.25 88 GLU A CA 1
ATOM 727 C C . GLU A 1 88 ? -15.342 -1.156 14.236 1.00 96.25 88 GLU A C 1
ATOM 729 O O . GLU A 1 88 ? -15.780 -1.888 13.354 1.00 96.25 88 GLU A O 1
ATOM 734 N N . LYS A 1 89 ? -16.121 -0.318 14.931 1.00 97.56 89 LYS A N 1
ATOM 735 C CA . LYS A 1 89 ? -17.575 -0.270 14.744 1.00 97.56 89 LYS A CA 1
ATOM 736 C C . LYS A 1 89 ? -17.947 0.017 13.285 1.00 97.56 89 LYS A C 1
ATOM 738 O O . LYS A 1 89 ? -18.787 -0.670 12.721 1.00 97.56 89 LYS A O 1
ATOM 743 N N . ALA A 1 90 ? -17.285 0.994 12.661 1.00 97.44 90 ALA A N 1
ATOM 744 C CA . ALA A 1 90 ? -17.541 1.352 11.268 1.00 97.44 90 ALA A CA 1
ATOM 745 C C . ALA A 1 90 ? -17.174 0.219 10.294 1.00 97.44 90 ALA A C 1
ATOM 747 O O . ALA A 1 90 ? -17.855 0.044 9.292 1.00 97.44 90 ALA A O 1
ATOM 748 N N . ILE A 1 91 ? -16.125 -0.556 10.587 1.00 97.06 91 ILE A N 1
ATOM 749 C CA . ILE A 1 91 ? -15.713 -1.710 9.776 1.00 97.06 91 ILE A CA 1
ATOM 750 C C . ILE A 1 91 ? -16.693 -2.876 9.949 1.00 97.06 91 ILE A C 1
ATOM 752 O O . ILE A 1 91 ? -17.094 -3.475 8.953 1.00 97.06 91 ILE A O 1
ATOM 756 N N . VAL A 1 92 ? -17.097 -3.185 11.183 1.00 97.06 92 VAL A N 1
ATOM 757 C CA . VAL A 1 92 ? -18.042 -4.273 11.491 1.00 97.06 92 VAL A CA 1
ATOM 758 C C . VAL A 1 92 ? -19.415 -4.014 10.875 1.00 97.06 92 VAL A C 1
ATOM 760 O O . VAL A 1 92 ? -20.008 -4.935 10.322 1.00 97.06 92 VAL A O 1
ATOM 763 N N . ASP A 1 93 ? -19.878 -2.764 10.906 1.00 97.88 93 ASP A N 1
ATOM 764 C CA . ASP A 1 93 ? -21.176 -2.366 10.350 1.00 97.88 93 ASP A CA 1
ATOM 765 C C . ASP A 1 93 ? -21.126 -2.082 8.834 1.00 97.88 93 ASP A C 1
ATOM 767 O O . ASP A 1 93 ? -22.134 -1.709 8.232 1.00 97.88 93 ASP A O 1
ATOM 771 N N . SER A 1 94 ? -19.953 -2.205 8.202 1.00 96.75 94 SER A N 1
ATOM 772 C CA . SER A 1 94 ? -19.783 -1.905 6.778 1.00 96.75 94 SER A CA 1
ATOM 773 C C . SER A 1 94 ? -20.339 -3.003 5.867 1.00 96.75 94 SER A C 1
ATOM 775 O O . SER A 1 94 ? -20.518 -4.154 6.257 1.00 96.75 94 SER A O 1
ATOM 777 N N . ALA A 1 95 ? -20.508 -2.667 4.587 1.00 97.00 95 ALA A N 1
ATOM 778 C CA . ALA A 1 95 ? -20.821 -3.631 3.532 1.00 97.00 95 ALA A CA 1
ATOM 779 C C . ALA A 1 95 ? -19.592 -4.431 3.043 1.00 97.00 95 ALA A C 1
ATOM 781 O O . ALA A 1 95 ? -19.649 -5.068 1.988 1.00 97.00 95 ALA A O 1
ATOM 782 N N . LEU A 1 96 ? -18.456 -4.377 3.753 1.00 95.25 96 LEU A N 1
ATOM 783 C CA . LEU A 1 96 ? -17.277 -5.143 3.365 1.00 95.25 96 LEU A CA 1
ATOM 784 C C . LEU A 1 96 ? -17.569 -6.648 3.447 1.00 95.25 96 LEU A C 1
ATOM 786 O O . LEU A 1 96 ? -18.193 -7.113 4.403 1.00 95.25 96 LEU A O 1
ATOM 790 N N . PRO A 1 97 ? -17.057 -7.446 2.494 1.00 97.12 97 PRO A N 1
ATOM 791 C CA . PRO A 1 97 ? -17.075 -8.893 2.613 1.00 97.12 97 PRO A CA 1
ATOM 792 C C . PRO A 1 97 ? -16.564 -9.360 3.979 1.00 97.12 97 PRO A C 1
ATOM 794 O O . PRO A 1 97 ? -15.528 -8.886 4.456 1.00 97.12 97 PRO A O 1
ATOM 797 N N . LYS A 1 98 ? -17.240 -10.356 4.571 1.00 96.62 98 LYS A N 1
ATOM 798 C CA . LYS A 1 98 ? -16.901 -10.896 5.900 1.00 96.62 98 LYS A CA 1
ATOM 799 C C . LYS A 1 98 ? -15.424 -11.276 6.028 1.00 96.62 98 LYS A C 1
ATOM 801 O O . LYS A 1 98 ? -14.847 -11.115 7.093 1.00 96.62 98 LYS A O 1
ATOM 806 N N . THR A 1 99 ? -14.786 -11.711 4.939 1.00 96.75 99 THR A N 1
ATOM 807 C CA . THR A 1 99 ? -13.347 -12.018 4.926 1.00 96.75 99 THR A CA 1
ATOM 808 C C . THR A 1 99 ? -12.462 -10.832 5.325 1.00 96.75 99 THR A C 1
ATOM 810 O O . THR A 1 99 ? -11.436 -11.054 5.959 1.00 96.75 99 THR A O 1
ATOM 813 N N . TYR A 1 100 ? -12.824 -9.592 4.982 1.00 97.44 100 TYR A N 1
ATOM 814 C CA . TYR A 1 100 ? -12.048 -8.400 5.343 1.00 97.44 100 TYR A CA 1
ATOM 815 C C . TYR A 1 100 ? -12.387 -7.911 6.750 1.00 97.44 100 TYR A C 1
ATOM 817 O O . TYR A 1 100 ? -11.491 -7.497 7.484 1.00 97.44 100 TYR A O 1
ATOM 825 N N . VAL A 1 101 ? -13.654 -8.034 7.157 1.00 97.75 101 VAL A N 1
ATOM 826 C CA . VAL A 1 101 ? -14.071 -7.770 8.543 1.00 97.75 101 VAL A CA 1
ATOM 827 C C . VAL A 1 101 ? -13.357 -8.729 9.501 1.00 97.75 101 VAL A C 1
ATOM 829 O O . VAL A 1 101 ? -12.742 -8.293 10.470 1.00 97.75 101 VAL A O 1
ATOM 832 N N . ASP A 1 102 ? -13.345 -10.029 9.192 1.00 97.19 102 ASP A N 1
ATOM 833 C CA . ASP A 1 102 ? -12.634 -11.041 9.977 1.00 97.19 102 ASP A CA 1
ATOM 834 C C . ASP A 1 102 ? -11.119 -10.793 9.980 1.00 97.19 102 ASP A C 1
ATOM 836 O O . ASP A 1 102 ? -10.479 -10.967 11.017 1.00 97.19 102 ASP A O 1
ATOM 840 N N . GLN A 1 103 ? -10.544 -10.366 8.848 1.00 96.56 103 GLN A N 1
ATOM 841 C CA . GLN A 1 103 ? -9.126 -10.010 8.765 1.00 96.56 103 GLN A CA 1
ATOM 842 C C . GLN A 1 103 ? -8.777 -8.853 9.705 1.00 96.56 103 GLN A C 1
ATOM 844 O O . GLN A 1 103 ? -7.741 -8.912 10.360 1.00 96.56 103 GLN A O 1
ATOM 849 N N . TYR A 1 104 ? -9.633 -7.835 9.806 1.00 96.69 104 TYR A N 1
ATOM 850 C CA . TYR A 1 104 ? -9.454 -6.760 10.776 1.00 96.69 104 TYR A CA 1
ATOM 851 C C . TYR A 1 104 ? -9.590 -7.285 12.212 1.00 96.69 104 TYR A C 1
ATOM 853 O O . TYR A 1 104 ? -8.663 -7.146 13.003 1.00 96.69 104 TYR A O 1
ATOM 861 N N . LEU A 1 105 ? -10.703 -7.947 12.547 1.00 95.81 105 LEU A N 1
ATOM 862 C CA . LEU A 1 105 ? -11.009 -8.365 13.923 1.00 95.81 105 LEU A CA 1
ATOM 863 C C . LEU A 1 105 ? -10.002 -9.367 14.499 1.00 95.81 105 LEU A C 1
ATOM 865 O O . LEU A 1 105 ? -9.703 -9.326 15.689 1.00 95.81 105 LEU A O 1
ATOM 869 N N . ARG A 1 106 ? -9.497 -10.277 13.663 1.00 94.81 106 ARG A N 1
ATOM 870 C CA . ARG A 1 106 ? -8.612 -11.381 14.073 1.00 94.81 106 ARG A CA 1
ATOM 871 C C . ARG A 1 106 ? -7.157 -11.159 13.663 1.00 94.81 106 ARG A C 1
ATOM 873 O O . ARG A 1 106 ? -6.309 -12.003 13.941 1.00 94.81 106 ARG A O 1
ATOM 880 N N . GLY A 1 107 ? -6.882 -10.066 12.957 1.00 90.69 107 GLY A N 1
ATOM 881 C CA . GLY A 1 107 ? -5.557 -9.736 12.460 1.00 90.69 107 GLY A CA 1
ATOM 882 C C . GLY A 1 107 ? -4.587 -9.338 13.576 1.00 90.69 107 GLY A C 1
ATOM 883 O O . GLY A 1 107 ? -4.996 -8.997 14.691 1.00 90.69 107 GLY A O 1
ATOM 884 N N . PRO A 1 108 ? -3.277 -9.354 13.281 1.00 89.31 108 PRO A N 1
ATOM 885 C CA . PRO A 1 108 ? -2.274 -8.862 14.210 1.00 89.31 108 PRO A CA 1
ATOM 886 C C . PRO A 1 108 ? -2.498 -7.377 14.514 1.00 89.31 108 PRO A C 1
ATOM 888 O O . PRO A 1 108 ? -2.833 -6.582 13.631 1.00 89.31 108 PRO A O 1
ATOM 891 N N . HIS A 1 109 ? -2.279 -7.014 15.775 1.00 89.50 109 HIS A N 1
ATOM 892 C CA . HIS A 1 109 ? -2.306 -5.629 16.221 1.00 89.50 109 HIS A CA 1
ATOM 893 C C . HIS A 1 109 ? -0.903 -5.034 16.123 1.00 89.50 109 HIS A C 1
ATOM 895 O O . HIS A 1 109 ? 0.073 -5.615 16.597 1.00 89.50 109 HIS A O 1
ATOM 901 N N . PHE A 1 110 ? -0.816 -3.842 15.549 1.00 86.00 110 PHE A N 1
ATOM 902 C CA . PHE A 1 110 ? 0.390 -3.027 15.514 1.00 86.00 110 PHE A CA 1
ATOM 903 C C . PHE A 1 110 ? 0.120 -1.777 16.354 1.00 86.00 110 PHE A C 1
ATOM 905 O O . PHE A 1 110 ? -0.378 -0.758 15.867 1.00 86.00 110 PHE A O 1
ATOM 912 N N . GLY A 1 111 ? 0.345 -1.892 17.664 1.00 88.12 111 GLY A N 1
ATOM 913 C CA . GLY A 1 111 ? -0.149 -0.908 18.627 1.00 88.12 111 GLY A CA 1
ATOM 914 C C . GLY A 1 111 ? -1.681 -0.872 18.638 1.00 88.12 111 GLY A C 1
ATOM 915 O O . GLY A 1 111 ? -2.316 -1.906 18.805 1.00 88.12 111 GLY A O 1
ATOM 916 N N . LYS A 1 112 ? -2.272 0.311 18.427 1.00 89.00 112 LYS A N 1
ATOM 917 C CA . LYS A 1 112 ? -3.736 0.530 18.360 1.00 89.00 112 LYS A CA 1
ATOM 918 C C . LYS A 1 112 ? -4.295 0.490 16.933 1.00 89.00 112 LYS A C 1
ATOM 920 O O . LYS A 1 112 ? -5.242 1.211 16.607 1.00 89.00 112 LYS A O 1
ATOM 925 N N . THR A 1 113 ? -3.623 -0.239 16.045 1.00 93.31 113 THR A N 1
ATOM 926 C CA . THR A 1 113 ? -4.006 -0.347 14.635 1.00 93.31 113 THR A CA 1
ATOM 927 C C . THR A 1 113 ? -4.005 -1.793 14.178 1.00 93.31 113 THR A C 1
ATOM 929 O O . THR A 1 113 ? -3.188 -2.602 14.619 1.00 93.31 113 THR A O 1
ATOM 932 N N . ARG A 1 114 ? -4.919 -2.098 13.264 1.00 94.94 114 ARG A N 1
ATOM 933 C CA . ARG A 1 114 ? -5.054 -3.386 12.583 1.00 94.94 114 ARG A CA 1
ATOM 934 C C . ARG A 1 114 ? -5.132 -3.144 11.087 1.00 94.94 114 ARG A C 1
ATOM 936 O O . ARG A 1 114 ? -5.450 -2.037 10.653 1.00 94.94 114 ARG A O 1
ATOM 943 N N . ALA A 1 115 ? -4.824 -4.163 10.299 1.00 95.38 115 ALA A N 1
ATOM 944 C CA . ALA A 1 115 ? -4.683 -4.010 8.862 1.00 95.38 115 ALA A CA 1
ATOM 945 C C . ALA A 1 115 ? -5.662 -4.886 8.082 1.00 95.38 115 ALA A C 1
ATOM 947 O O . ALA A 1 115 ? -5.885 -6.045 8.424 1.00 95.38 115 ALA A O 1
ATOM 948 N N . ILE A 1 116 ? -6.175 -4.339 6.984 1.00 97.00 116 ILE A N 1
ATOM 949 C CA . ILE A 1 116 ? -6.883 -5.090 5.947 1.00 97.00 116 ILE A CA 1
ATOM 950 C C . ILE A 1 116 ? -5.974 -5.123 4.723 1.00 97.00 116 ILE A C 1
ATOM 952 O O . ILE A 1 116 ? -5.458 -4.090 4.305 1.00 97.00 116 ILE A O 1
ATOM 956 N N . THR A 1 117 ? -5.758 -6.309 4.160 1.00 96.44 117 THR A N 1
ATOM 957 C CA . THR A 1 117 ? -4.989 -6.502 2.929 1.00 96.44 117 THR A CA 1
ATOM 958 C C . THR A 1 117 ? -5.895 -7.028 1.832 1.00 96.44 117 THR A C 1
ATOM 960 O O . THR A 1 117 ? -6.436 -8.129 1.941 1.00 96.44 117 THR A O 1
ATOM 963 N N . VAL A 1 118 ? -6.002 -6.260 0.754 1.00 96.00 118 VAL A N 1
ATOM 964 C CA . VAL A 1 118 ? -6.707 -6.634 -0.469 1.00 96.00 118 VAL A CA 1
ATOM 965 C C . VAL A 1 118 ? -5.685 -7.114 -1.491 1.00 96.00 118 VAL A C 1
ATOM 967 O O . VAL A 1 118 ? -4.691 -6.437 -1.755 1.00 96.00 118 VAL A O 1
ATOM 970 N N . ASP A 1 119 ? -5.932 -8.291 -2.059 1.00 95.75 119 ASP A N 1
ATOM 971 C CA . ASP A 1 119 ? -5.129 -8.870 -3.131 1.00 95.75 119 ASP A CA 1
ATOM 972 C C . ASP A 1 119 ? -5.893 -8.786 -4.455 1.00 95.75 119 ASP A C 1
ATOM 974 O O . ASP A 1 119 ? -6.895 -9.480 -4.653 1.00 95.75 119 ASP A O 1
ATOM 978 N N . VAL A 1 120 ? -5.427 -7.918 -5.350 1.00 96.06 120 VAL A N 1
ATOM 979 C CA . VAL A 1 120 ? -6.034 -7.678 -6.657 1.00 96.06 120 VAL A CA 1
ATOM 980 C C . VAL A 1 120 ? -5.215 -8.398 -7.713 1.00 96.06 120 VAL A C 1
ATOM 982 O O . VAL A 1 120 ? -4.069 -8.039 -7.994 1.00 96.06 120 VAL A O 1
ATOM 985 N N . ARG A 1 121 ? -5.814 -9.425 -8.319 1.00 94.38 121 ARG A N 1
ATOM 986 C CA . ARG A 1 121 ? -5.137 -10.283 -9.296 1.00 94.38 121 ARG A CA 1
ATOM 987 C C . ARG A 1 121 ? -5.373 -9.809 -10.725 1.00 94.38 121 ARG A C 1
ATOM 989 O O . ARG A 1 121 ? -6.456 -9.351 -11.063 1.00 94.38 121 ARG A O 1
ATOM 996 N N . LYS A 1 122 ? -4.372 -10.005 -11.580 1.00 89.38 122 LYS A N 1
ATOM 997 C CA . LYS A 1 122 ? -4.383 -9.619 -13.000 1.00 89.38 122 LYS A CA 1
ATOM 998 C C . LYS A 1 122 ? -5.054 -10.605 -13.966 1.00 89.38 122 LYS A C 1
ATOM 1000 O O . LYS A 1 122 ? -4.790 -10.508 -15.162 1.00 89.38 122 LYS A O 1
ATOM 1005 N N . LEU A 1 123 ? -5.831 -11.566 -13.451 1.00 76.19 123 LEU A N 1
ATOM 1006 C CA . LEU A 1 123 ? -6.467 -12.636 -14.242 1.00 76.19 123 LEU A CA 1
ATOM 1007 C C . LEU A 1 123 ? -7.296 -12.074 -15.417 1.00 76.19 123 LEU A C 1
ATOM 1009 O O . LEU A 1 123 ? -7.985 -11.050 -15.235 1.00 76.19 123 LEU A O 1
#

Foldseek 3Di:
DFAFDAQDPVDDCDLVNQCVQQVQLSVVVVVVVCCQVPVDVQWDKDWDQDPVSSHIKIFIDRNPHTAKIKGGGNFHMKMKGKDFLVCLVVLVPDPDDVVQNCQQVVPDDPDRIGIGMDDRGSD

Radius of gyration: 14.89 Å; chains: 1; bounding box: 38×32×37 Å